Protein AF-A0A7X6IY92-F1 (afdb_monomer)

Nearest PDB structures (foldseek):
  6xrw-assembly2_C  TM=8.535E-01  e=1.418E-06  Pseudomonas aeruginosa
  7ycu-assembly1_C-2  TM=8.722E-01  e=5.818E-06  Pseudoalteromonas rubra
  3kxe-assembly1_B  TM=8.650E-01  e=1.731E-05  Caulobacter vibrioides NA1000
  8c26-assembly1_A  TM=7.831E-01  e=1.438E-04  Mycobacterium tuberculosis H37Rv
  5uhj-assembly2_B-3  TM=3.294E-01  e=2.635E+00  Streptomyces sp. CB03234

Foldseek 3Di:
DDDDPPPPDPDPPPPDDPQDQFAEDEDPQAVVQLVVVLVCCCVPVNNVVSVVSVVQVVVVSSVCRRCVVPFDCPVCVVVVPPQWGWDDGPPAQWIWIWHDDDRHIYTYHIDRNPPCDDPDDDDDPDPD

Radius of gyration: 17.59 Å; Cα contacts (8 Å, |Δi|>4): 164; chains: 1; bounding box: 39×47×49 Å

pLDDT: mean 82.16, std 20.86, range [29.16, 98.12]

Structure (mmCIF, N/CA/C/O backbone):
data_AF-A0A7X6IY92-F1
#
_entry.id   AF-A0A7X6IY92-F1
#
loop_
_atom_site.group_PDB
_atom_site.id
_atom_site.type_symbol
_atom_site.label_atom_id
_atom_site.label_alt_id
_atom_site.label_comp_id
_atom_site.label_asym_id
_atom_site.label_entity_id
_atom_site.label_seq_id
_atom_site.pdbx_PDB_ins_code
_atom_site.Cartn_x
_atom_site.Cartn_y
_atom_site.Cartn_z
_atom_site.occupancy
_atom_site.B_iso_or_equiv
_atom_site.auth_seq_id
_atom_site.auth_comp_id
_atom_site.auth_asym_id
_atom_site.auth_atom_id
_atom_site.pdbx_PDB_model_num
ATOM 1 N N . MET A 1 1 ? -27.955 33.558 29.249 1.00 44.47 1 MET A N 1
AT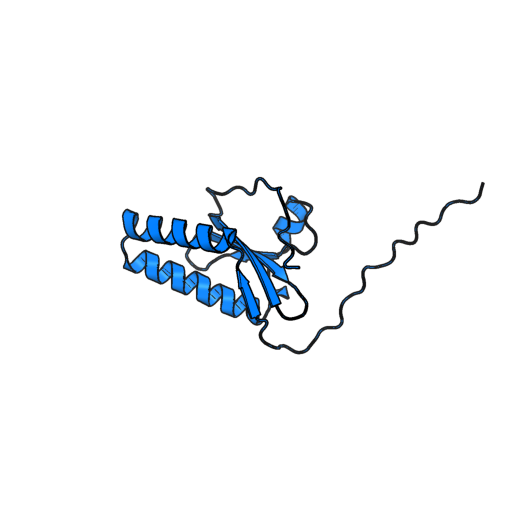OM 2 C CA . MET A 1 1 ? -27.050 32.829 28.336 1.00 44.47 1 MET A CA 1
ATOM 3 C C . MET A 1 1 ? -26.243 31.831 29.157 1.00 44.47 1 MET A C 1
ATOM 5 O O . MET A 1 1 ? -25.403 32.279 29.926 1.00 44.47 1 MET A O 1
ATOM 9 N N . PRO A 1 2 ? -26.525 30.523 29.087 1.00 46.56 2 PRO A N 1
ATOM 10 C CA . PRO A 1 2 ? -25.605 29.496 29.574 1.00 46.56 2 PRO A CA 1
ATOM 11 C C . PRO A 1 2 ? -24.556 29.146 28.494 1.00 46.56 2 PRO A C 1
ATOM 13 O O . PRO A 1 2 ? -24.869 29.258 27.306 1.00 46.56 2 PRO A O 1
ATOM 16 N N . PRO A 1 3 ? -23.331 28.725 28.861 1.00 51.50 3 PRO A N 1
ATOM 17 C CA . PRO A 1 3 ? -22.373 28.191 27.899 1.00 51.50 3 PRO A CA 1
ATOM 18 C C . PRO A 1 3 ? -22.769 26.763 27.495 1.00 51.50 3 PRO A C 1
ATOM 20 O O . PRO A 1 3 ? -23.067 25.924 28.343 1.00 51.50 3 PRO A O 1
ATOM 23 N N . ILE A 1 4 ? -22.771 26.490 26.189 1.00 41.97 4 ILE A N 1
ATOM 24 C CA . ILE A 1 4 ? -22.935 25.144 25.633 1.00 41.97 4 ILE A CA 1
ATOM 25 C C . ILE A 1 4 ? -21.634 24.383 25.904 1.00 41.97 4 ILE A C 1
ATOM 27 O O . ILE A 1 4 ? -20.615 24.617 25.257 1.00 41.97 4 ILE A O 1
ATOM 31 N N . SER A 1 5 ? -21.661 23.491 26.892 1.00 36.12 5 SER A N 1
ATOM 32 C CA . SER A 1 5 ? -20.628 22.477 27.079 1.00 36.12 5 SER A CA 1
ATOM 33 C C . SER A 1 5 ? -20.686 21.497 25.908 1.00 36.12 5 SER A C 1
ATOM 35 O O . SER A 1 5 ? -21.565 20.643 25.849 1.00 36.12 5 SER A O 1
ATOM 37 N N . ILE A 1 6 ? -19.745 21.621 24.972 1.00 42.56 6 ILE A N 1
ATOM 38 C CA . ILE A 1 6 ? -19.440 20.567 24.003 1.00 42.56 6 ILE A CA 1
ATOM 39 C C . ILE A 1 6 ? -18.720 19.468 24.786 1.00 42.56 6 ILE A C 1
ATOM 41 O O . ILE A 1 6 ? -17.515 19.534 25.030 1.00 42.56 6 ILE A O 1
ATOM 45 N N . ALA A 1 7 ? -19.486 18.481 25.245 1.00 35.66 7 ALA A N 1
ATOM 46 C CA . ALA A 1 7 ? -18.925 17.202 25.628 1.00 35.66 7 ALA A CA 1
ATOM 47 C C . ALA A 1 7 ? -18.442 16.536 24.337 1.00 35.66 7 ALA A C 1
ATOM 49 O O . ALA A 1 7 ? -19.235 16.104 23.506 1.00 35.66 7 ALA A O 1
ATOM 50 N N . CYS A 1 8 ? -17.127 16.516 24.143 1.00 29.16 8 CYS A N 1
ATOM 51 C CA . CYS A 1 8 ? -16.499 15.640 23.171 1.00 29.16 8 CYS A CA 1
ATOM 52 C C . CYS A 1 8 ? -16.687 14.214 23.708 1.00 29.16 8 CYS A C 1
ATOM 54 O O . CYS A 1 8 ? -15.946 13.781 24.592 1.00 29.16 8 CYS A O 1
ATOM 56 N N . GLU A 1 9 ? -17.748 13.531 23.277 1.00 32.19 9 GLU A N 1
ATOM 57 C CA . GLU A 1 9 ? -17.920 12.111 23.566 1.00 32.19 9 GLU A CA 1
ATOM 58 C C . GLU A 1 9 ? -16.727 11.362 22.958 1.00 32.19 9 GLU A C 1
ATOM 60 O O . GLU A 1 9 ? -16.478 11.475 21.754 1.00 32.19 9 GLU A O 1
ATOM 65 N N . PRO A 1 10 ? -15.933 10.631 23.759 1.00 40.75 10 PRO A N 1
ATOM 66 C CA . PRO A 1 10 ? -14.875 9.817 23.199 1.00 40.75 10 PRO A CA 1
ATOM 67 C C . PRO A 1 10 ? -15.523 8.721 22.355 1.00 40.75 10 PRO A C 1
ATOM 69 O O . PRO A 1 10 ? -16.348 7.955 22.857 1.00 40.75 10 PRO A O 1
ATOM 72 N N . ALA A 1 11 ? -15.119 8.640 21.084 1.00 46.22 11 ALA A N 1
ATOM 73 C CA . ALA A 1 11 ? -15.459 7.534 20.200 1.00 46.22 11 ALA A CA 1
ATOM 74 C C . ALA A 1 11 ? -15.284 6.199 20.953 1.00 46.22 11 ALA A C 1
ATOM 76 O O . ALA A 1 11 ? -14.290 6.032 21.678 1.00 46.22 11 ALA A O 1
ATOM 77 N N . PRO A 1 12 ? -16.239 5.257 20.842 1.00 40.03 12 PRO A N 1
ATOM 78 C CA . PRO A 1 12 ? -16.165 4.007 21.576 1.00 40.03 12 PRO A CA 1
ATOM 79 C C . PRO A 1 12 ? -14.895 3.265 21.157 1.00 40.03 12 PRO A C 1
ATOM 81 O O . PRO A 1 12 ? -14.781 2.772 20.039 1.00 40.03 12 PRO A O 1
ATOM 84 N N . ARG A 1 13 ? -13.923 3.180 22.074 1.00 53.25 13 ARG A N 1
ATOM 85 C CA . ARG A 1 13 ? -12.771 2.284 21.940 1.00 53.25 13 ARG A CA 1
ATOM 86 C C . ARG A 1 13 ? -13.309 0.858 21.926 1.00 53.25 13 ARG A C 1
ATOM 88 O O . ARG A 1 13 ? -13.622 0.298 22.979 1.00 53.25 13 ARG A O 1
ATOM 95 N N . GLY A 1 14 ? -13.459 0.309 20.721 1.00 42.34 14 GLY A N 1
ATOM 96 C CA . GLY A 1 14 ? -13.789 -1.090 20.494 1.00 42.34 14 GLY A CA 1
ATOM 97 C C . GLY A 1 14 ? -12.858 -1.974 21.320 1.00 42.34 14 GLY A C 1
ATOM 98 O O . GLY A 1 14 ? -11.640 -1.803 21.315 1.00 42.34 14 GLY A O 1
ATOM 99 N N . LYS A 1 15 ? -13.455 -2.870 22.105 1.00 42.78 15 LYS A N 1
ATOM 100 C CA . LYS A 1 15 ? -12.750 -3.848 22.937 1.00 42.78 15 LYS A CA 1
ATOM 101 C C . LYS A 1 15 ? -11.797 -4.655 22.052 1.00 42.78 15 LYS A C 1
ATOM 103 O O . LYS A 1 15 ? -12.227 -5.165 21.025 1.00 42.78 15 LYS A O 1
ATOM 108 N N . ALA A 1 16 ? -10.541 -4.793 22.481 1.00 54.34 16 ALA A N 1
ATOM 109 C CA . ALA A 1 16 ? -9.558 -5.672 21.855 1.00 54.34 16 ALA A CA 1
ATOM 110 C C . ALA A 1 16 ? -10.108 -7.107 21.796 1.00 54.34 16 ALA A C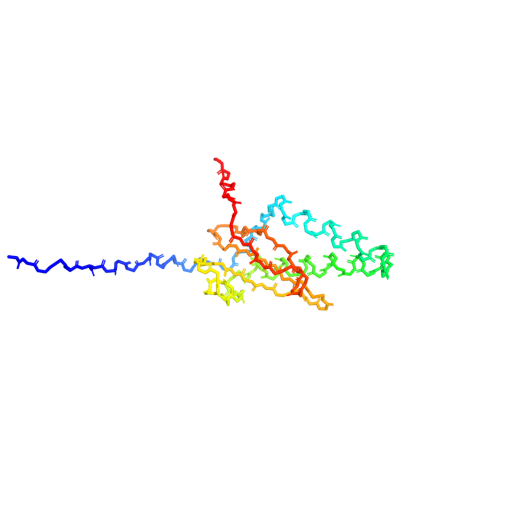 1
ATOM 112 O O . ALA A 1 16 ? -10.202 -7.797 22.814 1.00 54.34 16 ALA A O 1
ATOM 113 N N . THR A 1 17 ? -10.543 -7.529 20.614 1.00 52.09 17 THR A N 1
ATOM 114 C CA . THR A 1 17 ? -10.970 -8.894 20.326 1.00 52.09 17 THR A CA 1
ATOM 115 C C . THR A 1 17 ? -9.742 -9.732 19.966 1.00 52.09 17 THR A C 1
ATOM 117 O O . THR A 1 17 ? -8.819 -9.247 19.321 1.00 52.09 17 THR A O 1
ATOM 120 N N . ARG A 1 18 ? -9.718 -10.975 20.470 1.00 53.12 18 ARG A N 1
ATOM 121 C CA . ARG A 1 18 ? -8.709 -12.032 20.242 1.00 53.12 18 ARG A CA 1
ATOM 122 C C . ARG A 1 18 ? -8.028 -11.931 18.872 1.00 53.12 18 ARG A C 1
ATOM 124 O O . ARG A 1 18 ? -8.761 -11.823 17.894 1.00 53.12 18 ARG A O 1
ATOM 131 N N . ASP A 1 19 ? -6.696 -12.102 18.834 1.00 59.06 19 ASP A N 1
ATOM 132 C CA . ASP A 1 19 ? -5.838 -12.293 17.641 1.00 59.06 19 ASP A CA 1
ATOM 133 C C . ASP A 1 19 ? -6.367 -13.419 16.729 1.00 59.06 19 ASP A C 1
ATOM 135 O O . ASP A 1 19 ? -5.854 -14.536 16.670 1.00 59.06 19 ASP A O 1
ATOM 139 N N . THR A 1 20 ? -7.460 -13.133 16.042 1.00 73.44 20 THR A N 1
ATOM 140 C CA . THR A 1 20 ? -8.085 -13.973 15.036 1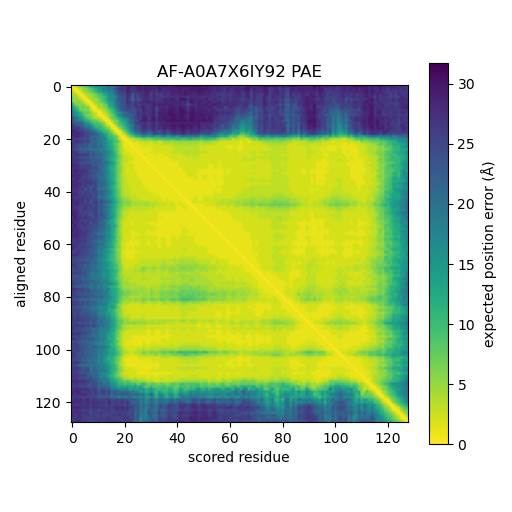.00 73.44 20 THR A CA 1
ATOM 141 C C . THR A 1 20 ? -7.706 -13.333 13.720 1.00 73.44 20 THR A C 1
ATOM 143 O O . THR A 1 20 ? -7.888 -12.129 13.547 1.00 73.44 20 THR A O 1
ATOM 146 N N . VAL A 1 21 ? -7.128 -14.121 12.817 1.00 88.00 21 VAL A N 1
ATOM 147 C CA . VAL A 1 21 ? -6.728 -13.633 11.496 1.00 88.00 21 VAL A CA 1
ATOM 148 C C . VAL A 1 21 ? -7.962 -13.048 10.808 1.00 88.00 21 VAL A C 1
ATOM 150 O O . VAL A 1 21 ? -8.923 -13.775 10.557 1.00 88.00 21 VAL A O 1
ATOM 153 N N . LYS A 1 22 ? -7.943 -11.741 10.538 1.00 93.00 22 LYS A N 1
ATOM 154 C CA . LYS A 1 22 ? -9.031 -11.044 9.849 1.00 93.00 22 LYS A CA 1
ATOM 155 C C . LYS A 1 22 ? -9.001 -11.375 8.363 1.00 93.00 22 LYS A C 1
ATOM 157 O O . LYS A 1 22 ? -7.933 -11.547 7.776 1.00 93.00 22 LYS A O 1
ATOM 162 N N . SER A 1 23 ? -10.173 -11.446 7.743 1.00 95.81 23 SER A N 1
ATOM 163 C CA . SER A 1 23 ? -10.247 -11.592 6.286 1.00 95.81 23 SER A CA 1
ATOM 164 C C . SER A 1 23 ? -9.792 -10.302 5.594 1.00 95.81 23 SER A C 1
ATOM 166 O O . SER A 1 23 ? -9.999 -9.209 6.115 1.00 95.81 23 SER A O 1
ATOM 168 N N . ILE A 1 24 ? -9.145 -10.415 4.434 1.00 96.50 24 ILE A N 1
ATOM 169 C CA . ILE A 1 24 ? -8.784 -9.259 3.605 1.00 96.50 24 ILE A CA 1
ATOM 170 C C . ILE A 1 24 ? -9.833 -9.118 2.506 1.00 96.50 24 ILE A C 1
ATOM 172 O O . ILE A 1 24 ? -10.060 -10.061 1.750 1.00 96.50 24 ILE A O 1
ATOM 176 N N . VAL A 1 25 ? -10.436 -7.937 2.399 1.00 96.62 25 VAL A N 1
ATOM 177 C CA . VAL A 1 25 ? -11.344 -7.570 1.310 1.00 96.62 25 VAL A CA 1
ATOM 178 C C . VAL A 1 25 ? -10.651 -6.509 0.468 1.00 96.62 2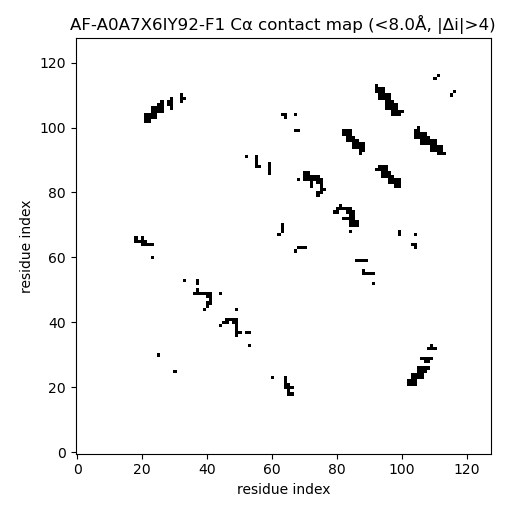5 VAL A C 1
ATOM 180 O O . VAL A 1 25 ? -10.365 -5.417 0.948 1.00 96.62 25 VAL A O 1
ATOM 183 N N . THR A 1 26 ? -10.338 -6.833 -0.783 1.00 95.56 26 THR A N 1
ATOM 184 C CA . THR A 1 26 ? -9.727 -5.885 -1.721 1.00 95.56 26 THR A CA 1
ATOM 185 C C . THR A 1 26 ? -10.794 -5.186 -2.539 1.00 95.56 26 THR A C 1
ATOM 187 O O . THR A 1 26 ? -11.600 -5.852 -3.192 1.00 95.56 26 THR A O 1
ATOM 190 N N . ARG A 1 27 ? -10.751 -3.855 -2.579 1.00 94.81 27 ARG A N 1
ATOM 191 C CA . ARG A 1 27 ? -11.570 -3.094 -3.522 1.00 94.81 27 ARG A CA 1
ATOM 192 C C . ARG A 1 27 ? -11.093 -3.309 -4.950 1.00 94.81 27 ARG A C 1
ATOM 194 O O . ARG A 1 27 ? -9.918 -3.579 -5.207 1.00 94.81 27 ARG A O 1
ATOM 201 N N . GLU A 1 28 ? -12.002 -3.091 -5.889 1.00 94.00 28 GLU A N 1
ATOM 202 C CA . GLU A 1 28 ? -11.713 -3.143 -7.320 1.00 94.00 28 GLU A CA 1
ATOM 203 C C . GLU A 1 28 ? -10.563 -2.196 -7.715 1.00 94.00 28 GLU A C 1
ATOM 205 O O . GLU A 1 28 ? -9.727 -2.540 -8.548 1.00 94.00 28 GLU A O 1
ATOM 210 N N . SER A 1 29 ? -10.450 -1.034 -7.062 1.00 93.12 29 SER A N 1
ATOM 211 C CA . SER A 1 29 ? -9.318 -0.118 -7.240 1.00 93.12 29 SER A CA 1
ATOM 212 C C . SER A 1 29 ? -7.980 -0.729 -6.817 1.00 93.12 29 SER A C 1
ATOM 214 O O . SER A 1 29 ? -7.014 -0.629 -7.566 1.00 93.12 29 SER A O 1
ATOM 216 N N . ALA A 1 30 ? -7.922 -1.412 -5.669 1.00 94.56 30 ALA A N 1
ATOM 217 C CA . ALA A 1 30 ? -6.709 -2.090 -5.213 1.00 94.56 30 ALA A CA 1
ATOM 218 C C . ALA A 1 30 ? -6.315 -3.242 -6.148 1.00 94.56 30 ALA A C 1
ATOM 220 O O . ALA A 1 30 ? -5.132 -3.435 -6.419 1.00 94.56 30 ALA A O 1
ATOM 221 N N . ARG A 1 31 ? -7.302 -3.985 -6.671 1.00 95.50 31 ARG A N 1
ATOM 222 C CA . ARG A 1 31 ? -7.065 -5.044 -7.663 1.00 95.50 31 ARG A CA 1
ATOM 223 C C . ARG A 1 31 ? -6.416 -4.476 -8.928 1.00 95.50 31 ARG A C 1
ATOM 225 O O . ARG A 1 31 ? -5.388 -4.985 -9.362 1.00 95.50 31 ARG A O 1
ATOM 232 N N . ARG A 1 32 ? -6.965 -3.380 -9.463 1.00 95.69 32 ARG A N 1
ATOM 233 C CA . ARG A 1 32 ? -6.403 -2.684 -10.633 1.00 95.69 32 ARG A CA 1
ATOM 234 C C . ARG A 1 32 ? -5.000 -2.147 -10.374 1.00 95.69 32 ARG A C 1
ATOM 236 O O . ARG A 1 32 ? -4.151 -2.248 -11.250 1.00 95.69 32 ARG A O 1
ATOM 243 N N . ASP A 1 33 ? -4.742 -1.600 -9.186 1.00 95.62 33 ASP A N 1
ATOM 244 C CA . ASP A 1 33 ? -3.405 -1.119 -8.829 1.00 95.62 33 ASP A CA 1
ATOM 245 C C . ASP A 1 33 ? -2.362 -2.262 -8.894 1.00 95.62 33 ASP A C 1
ATOM 247 O O . ASP A 1 33 ? -1.276 -2.083 -9.449 1.00 95.62 33 ASP A O 1
ATOM 251 N N . VAL A 1 34 ? -2.704 -3.457 -8.387 1.00 96.06 34 VAL A N 1
ATOM 252 C CA . VAL A 1 34 ? -1.837 -4.652 -8.458 1.00 96.06 34 VAL A CA 1
ATOM 253 C C . VAL A 1 34 ? -1.642 -5.118 -9.895 1.00 96.06 34 VAL A C 1
ATOM 255 O O . VAL A 1 34 ? -0.513 -5.401 -10.282 1.00 96.06 34 VAL A O 1
ATOM 258 N N . GLU A 1 35 ? -2.710 -5.181 -10.688 1.00 97.12 35 GLU A N 1
ATOM 259 C CA . GLU A 1 35 ? -2.643 -5.601 -12.095 1.00 97.12 35 GLU A CA 1
ATOM 260 C C . GLU A 1 35 ? -1.735 -4.687 -12.912 1.00 97.12 35 GLU A C 1
ATOM 262 O O . GLU A 1 35 ? -0.816 -5.166 -13.574 1.00 97.12 35 GLU A O 1
ATOM 267 N N . ASN A 1 36 ? -1.893 -3.372 -12.760 1.00 96.19 36 ASN A N 1
ATOM 268 C CA . ASN A 1 36 ? -1.038 -2.390 -13.420 1.00 96.19 36 ASN A CA 1
ATOM 269 C C . ASN A 1 36 ? 0.441 -2.558 -13.030 1.00 96.19 36 ASN A C 1
ATOM 271 O O . ASN A 1 36 ? 1.329 -2.456 -13.879 1.00 96.19 36 ASN A O 1
ATOM 275 N N . ALA A 1 37 ? 0.722 -2.817 -11.749 1.00 95.75 37 ALA A N 1
ATOM 276 C CA . ALA A 1 37 ? 2.083 -3.030 -11.265 1.00 95.75 37 ALA A CA 1
ATOM 277 C C . ALA A 1 37 ? 2.691 -4.342 -11.790 1.00 95.75 37 ALA A C 1
ATOM 279 O O . ALA A 1 37 ? 3.858 -4.367 -12.185 1.00 95.75 37 ALA A O 1
ATOM 280 N N . VAL A 1 38 ? 1.906 -5.422 -11.832 1.00 97.56 38 VAL A N 1
ATOM 281 C CA . VAL A 1 38 ? 2.321 -6.714 -12.396 1.00 97.56 38 VAL A CA 1
ATOM 282 C C . VAL A 1 38 ? 2.647 -6.570 -13.879 1.00 97.56 38 VAL A C 1
ATOM 284 O O . VAL A 1 38 ? 3.730 -6.985 -14.292 1.00 97.56 38 VAL A O 1
ATOM 287 N N . ASP A 1 39 ? 1.773 -5.931 -14.657 1.00 97.25 39 ASP A N 1
ATOM 288 C CA . ASP A 1 39 ? 1.988 -5.693 -16.087 1.00 97.25 39 ASP A CA 1
ATOM 289 C C . ASP A 1 39 ? 3.242 -4.847 -16.336 1.00 97.25 39 ASP A C 1
ATOM 291 O O . ASP A 1 39 ? 4.049 -5.152 -17.221 1.00 97.25 39 ASP A O 1
ATOM 295 N N . TYR A 1 40 ? 3.450 -3.809 -15.520 1.00 95.94 40 TYR 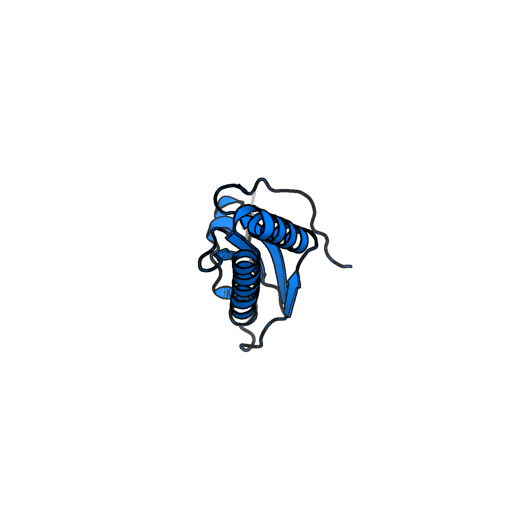A N 1
ATOM 296 C CA . TYR A 1 40 ? 4.655 -2.986 -15.571 1.00 95.94 40 TYR A CA 1
ATOM 297 C C . TYR A 1 40 ? 5.918 -3.811 -15.300 1.00 95.94 40 TYR A C 1
ATOM 299 O O . TYR A 1 40 ? 6.828 -3.826 -16.130 1.00 95.94 40 TYR A O 1
ATOM 307 N N . TYR A 1 41 ? 5.983 -4.534 -14.178 1.00 96.19 41 TYR A N 1
ATOM 308 C CA . TYR A 1 41 ? 7.173 -5.313 -13.832 1.00 96.19 41 TYR A CA 1
ATOM 309 C C . TYR A 1 41 ? 7.427 -6.455 -14.816 1.00 96.19 41 TYR A C 1
ATOM 311 O O . TYR A 1 41 ? 8.582 -6.719 -15.145 1.00 96.19 41 TYR A O 1
ATOM 319 N N . ALA A 1 42 ? 6.379 -7.100 -15.331 1.00 96.81 42 ALA A N 1
ATOM 320 C CA . ALA A 1 42 ? 6.519 -8.159 -16.323 1.00 96.81 42 ALA A CA 1
ATOM 321 C C . ALA A 1 42 ? 7.142 -7.627 -17.621 1.00 96.81 42 ALA A C 1
ATOM 323 O O . ALA A 1 42 ? 8.023 -8.279 -18.186 1.00 96.81 42 ALA A O 1
ATOM 324 N N . ARG A 1 43 ? 6.718 -6.434 -18.060 1.00 97.25 43 ARG A N 1
ATOM 325 C CA . ARG A 1 43 ? 7.191 -5.786 -19.287 1.00 97.25 43 ARG A CA 1
ATOM 326 C C . ARG A 1 43 ? 8.585 -5.175 -19.150 1.00 97.25 43 ARG A C 1
ATOM 328 O O . ARG A 1 43 ? 9.397 -5.341 -20.052 1.00 97.25 43 ARG A O 1
ATOM 335 N N . GLU A 1 44 ? 8.859 -4.484 -18.047 1.00 96.56 44 GLU A N 1
ATOM 336 C CA . GLU A 1 44 ? 10.071 -3.665 -17.886 1.00 96.56 44 GLU A CA 1
ATOM 337 C C . GLU A 1 44 ? 11.199 -4.378 -17.125 1.00 96.56 44 GLU A C 1
ATOM 339 O O . GLU A 1 44 ? 12.373 -4.068 -17.311 1.00 96.56 44 GLU A O 1
ATOM 344 N N . CYS A 1 45 ? 10.872 -5.326 -16.242 1.00 95.00 45 CYS A N 1
ATOM 345 C CA . CYS A 1 45 ? 11.844 -5.981 -15.352 1.00 95.00 45 CYS A CA 1
ATOM 346 C C . CYS A 1 45 ? 11.884 -7.510 -15.506 1.00 95.00 45 CYS A C 1
ATOM 348 O O . CYS A 1 45 ? 12.773 -8.165 -14.960 1.00 95.00 45 CYS A O 1
ATOM 350 N N . GLY A 1 46 ? 10.942 -8.077 -16.262 1.00 95.62 46 GLY A N 1
ATOM 351 C CA . GLY A 1 46 ? 10.809 -9.505 -16.508 1.00 95.62 46 GLY A CA 1
ATOM 352 C C . GLY A 1 46 ? 9.857 -10.209 -15.539 1.00 95.62 46 GLY A C 1
ATOM 353 O O . GLY A 1 46 ? 9.630 -9.792 -14.401 1.00 95.62 46 GLY A O 1
ATOM 354 N N . ALA A 1 47 ? 9.320 -11.341 -15.998 1.00 95.44 47 ALA A N 1
ATOM 355 C CA . ALA A 1 47 ? 8.269 -12.089 -15.305 1.00 95.44 47 ALA A CA 1
ATOM 356 C C . ALA A 1 47 ? 8.630 -12.485 -13.862 1.00 95.44 47 ALA A C 1
ATOM 358 O O . ALA A 1 47 ? 7.772 -12.450 -12.986 1.00 95.44 47 ALA A O 1
ATOM 359 N N . GLN A 1 48 ? 9.897 -12.811 -13.586 1.00 97.19 48 GLN A N 1
ATOM 360 C CA . GLN A 1 48 ? 10.319 -13.206 -12.239 1.00 97.19 48 GLN A CA 1
ATOM 361 C C . GLN A 1 48 ? 10.148 -12.073 -11.216 1.00 97.19 48 GLN A C 1
ATOM 363 O O . GLN A 1 48 ? 9.766 -12.332 -10.077 1.00 97.19 48 GLN A O 1
ATOM 368 N N . VAL A 1 49 ? 10.390 -10.821 -11.619 1.00 97.50 49 VAL A N 1
ATOM 369 C CA . VAL A 1 49 ? 10.210 -9.655 -10.741 1.00 97.50 49 VAL A CA 1
ATOM 370 C C . VAL A 1 49 ? 8.726 -9.413 -10.475 1.00 97.50 49 VAL A C 1
ATOM 372 O O . VAL A 1 49 ? 8.353 -9.136 -9.338 1.00 97.50 49 VAL A O 1
ATOM 375 N N . ALA A 1 50 ? 7.873 -9.591 -11.488 1.00 96.94 50 ALA A N 1
ATOM 376 C CA . ALA A 1 50 ? 6.423 -9.500 -11.329 1.00 96.94 50 ALA A CA 1
ATOM 377 C C . ALA A 1 50 ? 5.878 -10.560 -10.354 1.00 96.94 50 ALA A C 1
ATOM 379 O O . ALA A 1 50 ? 5.059 -10.240 -9.495 1.00 96.94 50 ALA A O 1
ATOM 380 N N . VAL A 1 51 ? 6.383 -11.797 -10.418 1.00 97.81 51 VAL A N 1
ATOM 381 C CA . VAL A 1 51 ? 6.042 -12.848 -9.441 1.00 97.81 51 VAL A CA 1
ATOM 382 C C . VAL A 1 51 ? 6.478 -12.440 -8.032 1.00 97.81 51 VAL A C 1
ATOM 384 O O . VAL A 1 51 ? 5.671 -12.477 -7.108 1.00 97.81 51 VAL A O 1
ATOM 387 N N . SER A 1 52 ? 7.716 -11.960 -7.866 1.00 97.81 52 SER A N 1
ATOM 388 C CA . SER A 1 52 ? 8.200 -11.494 -6.559 1.00 97.81 52 SER A CA 1
ATOM 389 C C . SER A 1 52 ? 7.407 -10.304 -6.006 1.00 97.81 52 SER A C 1
ATOM 391 O O . SER A 1 52 ? 7.278 -10.173 -4.789 1.00 97.81 52 SER A O 1
ATOM 393 N N . PHE A 1 53 ? 6.851 -9.450 -6.870 1.00 97.69 53 PHE A N 1
ATOM 394 C CA . PHE A 1 53 ? 5.940 -8.384 -6.456 1.00 97.69 53 PHE A CA 1
ATOM 395 C C . PHE A 1 53 ? 4.641 -8.951 -5.872 1.00 97.69 53 PHE A C 1
ATOM 397 O O . PHE A 1 53 ? 4.231 -8.542 -4.785 1.00 97.69 53 PHE A O 1
ATOM 404 N N . VAL A 1 54 ? 4.028 -9.933 -6.539 1.00 97.62 54 VAL A N 1
ATOM 405 C CA . VAL A 1 54 ? 2.822 -10.607 -6.033 1.00 97.62 54 VAL A CA 1
ATOM 406 C C . VAL A 1 54 ? 3.098 -11.297 -4.694 1.00 97.62 54 VAL A C 1
ATOM 408 O O . VAL A 1 54 ? 2.309 -11.141 -3.760 1.00 97.62 54 VAL A O 1
ATOM 411 N N . ASP A 1 55 ? 4.239 -11.976 -4.552 1.00 98.12 55 ASP A N 1
ATOM 412 C CA . ASP A 1 55 ? 4.647 -12.595 -3.284 1.00 98.12 55 ASP A CA 1
ATOM 413 C C . ASP A 1 55 ? 4.768 -11.555 -2.157 1.00 98.12 55 ASP A C 1
ATOM 415 O O . ASP A 1 55 ? 4.346 -11.792 -1.020 1.00 98.12 55 ASP A O 1
ATOM 419 N N . ALA A 1 56 ? 5.313 -10.371 -2.461 1.00 97.94 56 ALA A N 1
ATOM 420 C CA . ALA A 1 56 ? 5.414 -9.276 -1.503 1.00 97.94 56 ALA A CA 1
ATOM 421 C C . ALA A 1 56 ? 4.033 -8.739 -1.092 1.00 97.94 56 ALA A C 1
ATOM 423 O O . ALA A 1 56 ? 3.801 -8.541 0.103 1.00 97.94 56 ALA A O 1
ATOM 424 N N . VAL A 1 57 ? 3.102 -8.564 -2.041 1.00 97.69 57 VAL A N 1
ATOM 425 C CA . VAL A 1 57 ? 1.706 -8.174 -1.756 1.00 97.69 57 VAL A CA 1
ATOM 426 C C . VAL A 1 57 ? 1.052 -9.194 -0.820 1.00 97.69 57 VAL A C 1
ATOM 428 O O . VAL A 1 57 ? 0.511 -8.821 0.222 1.00 97.69 57 VAL A O 1
ATOM 431 N N . GLN A 1 58 ? 1.138 -10.485 -1.150 1.00 97.06 58 GLN A N 1
ATOM 432 C CA . GLN A 1 58 ? 0.522 -11.563 -0.370 1.00 97.06 58 GLN A CA 1
ATOM 433 C C . GLN A 1 58 ? 1.111 -11.671 1.041 1.00 97.06 58 GLN A C 1
ATOM 435 O O . GLN A 1 58 ? 0.375 -11.826 2.017 1.00 97.06 58 GLN A O 1
ATOM 440 N N . SER A 1 59 ? 2.433 -11.542 1.169 1.00 97.19 59 SER A N 1
ATOM 441 C CA . SER A 1 59 ? 3.118 -11.539 2.465 1.00 97.19 59 SER A CA 1
ATOM 442 C C . SER A 1 59 ? 2.666 -10.365 3.337 1.00 97.19 59 SER A C 1
ATOM 444 O O . SER A 1 59 ? 2.304 -10.553 4.503 1.00 97.19 59 SER A O 1
ATOM 446 N N . THR A 1 60 ? 2.587 -9.162 2.758 1.00 97.56 60 THR A N 1
ATOM 447 C CA . THR A 1 60 ? 2.074 -7.972 3.445 1.00 97.56 60 THR A CA 1
ATOM 448 C C . THR A 1 60 ? 0.609 -8.144 3.854 1.00 97.56 60 THR A C 1
ATOM 450 O O . THR A 1 60 ? 0.262 -7.834 4.992 1.00 97.56 60 THR A O 1
ATOM 453 N N . PHE A 1 61 ? -0.249 -8.714 3.004 1.00 97.06 61 PHE A N 1
ATOM 454 C CA . PHE A 1 61 ? -1.634 -9.035 3.371 1.00 97.06 61 PHE A CA 1
ATOM 455 C C . PHE A 1 61 ? -1.717 -10.019 4.538 1.00 97.06 61 PHE A C 1
ATOM 457 O O . PHE A 1 61 ? -2.521 -9.820 5.445 1.00 97.06 61 PHE A O 1
ATOM 464 N N . GLY A 1 62 ? -0.853 -11.036 4.574 1.00 96.44 62 GLY A N 1
ATOM 465 C CA . GLY A 1 62 ? -0.772 -11.963 5.702 1.00 96.44 62 GLY A CA 1
ATOM 466 C C . GLY A 1 62 ? -0.393 -11.281 7.021 1.00 96.44 62 GLY A C 1
ATOM 467 O O . GLY A 1 62 ? -0.900 -11.665 8.077 1.00 96.44 62 GLY A O 1
ATOM 468 N N . LEU A 1 63 ? 0.467 -10.258 6.978 1.00 95.81 63 LEU A N 1
ATOM 469 C CA . LEU A 1 63 ? 0.809 -9.445 8.149 1.00 95.81 63 LEU A CA 1
ATOM 470 C C . LEU A 1 63 ? -0.355 -8.550 8.576 1.00 95.81 63 LEU A C 1
ATOM 472 O O . LEU A 1 63 ? -0.689 -8.520 9.758 1.00 95.81 63 LEU A O 1
ATOM 476 N N . ILE A 1 64 ? -1.001 -7.874 7.625 1.00 96.56 64 ILE A N 1
ATOM 477 C CA . ILE A 1 64 ? -2.153 -7.000 7.879 1.00 96.56 64 ILE A CA 1
ATOM 478 C C . ILE A 1 64 ? -3.326 -7.795 8.464 1.00 96.56 64 ILE A C 1
ATOM 480 O O . ILE A 1 64 ? -3.939 -7.357 9.429 1.00 96.56 64 ILE A O 1
ATOM 484 N N . ALA A 1 65 ? -3.606 -8.985 7.934 1.00 95.38 65 ALA A N 1
ATOM 485 C CA . ALA A 1 65 ? -4.669 -9.859 8.421 1.00 95.38 65 ALA A CA 1
ATOM 486 C C . ALA A 1 65 ? -4.459 -10.284 9.884 1.00 95.38 65 ALA A C 1
ATOM 488 O O . ALA A 1 65 ? -5.414 -10.390 10.651 1.00 95.38 65 ALA A O 1
ATOM 489 N N . LYS A 1 66 ? -3.204 -10.539 10.276 1.00 95.38 66 LYS A N 1
ATOM 490 C CA . LYS A 1 66 ? -2.840 -10.950 11.642 1.00 95.38 66 LYS A CA 1
ATOM 491 C C . LYS A 1 66 ? -2.758 -9.771 12.604 1.00 95.38 66 LYS A C 1
ATOM 493 O O . LYS A 1 66 ? -3.167 -9.892 13.751 1.00 95.38 66 LYS A O 1
ATOM 498 N N . HIS A 1 67 ? -2.208 -8.651 12.146 1.00 95.38 67 HIS A N 1
ATOM 499 C CA . HIS A 1 67 ? -1.895 -7.492 12.976 1.00 95.38 67 HIS A CA 1
ATOM 500 C C . HIS A 1 67 ? -2.305 -6.189 12.273 1.00 95.38 67 HIS A C 1
ATOM 502 O O . HIS A 1 67 ? -1.442 -5.366 11.951 1.00 95.38 67 HIS A O 1
ATOM 508 N N . PRO A 1 68 ? -3.609 -5.954 12.052 1.00 93.31 68 PRO A N 1
ATOM 509 C CA . PRO A 1 68 ? -4.094 -4.774 11.328 1.00 93.31 68 PRO A CA 1
ATOM 510 C C . PRO A 1 68 ? -3.697 -3.463 12.020 1.00 93.31 68 PRO A C 1
ATOM 512 O O . PRO A 1 68 ? -3.370 -2.479 11.363 1.00 93.31 68 PRO A O 1
ATOM 515 N N . ALA A 1 69 ? -3.595 -3.460 13.352 1.00 93.06 69 ALA A N 1
ATOM 516 C CA . ALA A 1 69 ? -3.172 -2.289 14.114 1.00 93.06 69 ALA A CA 1
ATOM 517 C C . ALA A 1 69 ? -1.693 -1.887 13.911 1.00 93.06 69 ALA A C 1
ATOM 519 O O . ALA A 1 69 ? -1.298 -0.804 14.348 1.00 93.06 69 ALA A O 1
ATOM 520 N N . SER A 1 70 ? -0.874 -2.725 13.257 1.00 91.38 70 SER A N 1
ATOM 521 C CA . SER A 1 70 ? 0.553 -2.453 13.006 1.00 91.38 70 SER A CA 1
ATOM 522 C C . SER A 1 70 ? 0.808 -1.454 11.869 1.00 91.38 70 SER A C 1
ATOM 524 O O . SER A 1 70 ? 1.921 -0.943 11.743 1.00 91.38 70 SER A O 1
ATOM 526 N N . GLY A 1 71 ? -0.205 -1.145 11.052 1.00 93.19 71 GLY A N 1
ATOM 527 C CA . GLY A 1 71 ? -0.095 -0.133 10.003 1.00 93.19 71 GLY A CA 1
ATOM 528 C C . GLY A 1 71 ? 0.071 1.286 10.550 1.00 93.19 71 GLY A C 1
ATOM 529 O O . GLY A 1 71 ? -0.523 1.658 11.564 1.00 93.19 71 GLY A O 1
ATOM 530 N N . SER A 1 72 ? 0.841 2.098 9.828 1.00 93.56 72 SER A N 1
ATOM 531 C CA . SER A 1 72 ? 1.089 3.505 10.136 1.00 93.56 72 SER A CA 1
ATOM 532 C C . SER A 1 72 ? -0.137 4.374 9.852 1.00 93.56 72 SER A C 1
ATOM 534 O O . SER A 1 72 ? -0.706 4.312 8.761 1.00 93.56 72 SER A O 1
ATOM 536 N N . LEU A 1 73 ? -0.479 5.246 10.803 1.00 93.56 73 LEU A N 1
ATOM 537 C CA . LEU A 1 73 ? -1.514 6.281 10.673 1.00 93.56 73 LEU A CA 1
ATOM 538 C C . LEU A 1 73 ? -0.993 7.577 10.027 1.00 93.56 73 LEU A C 1
ATOM 540 O O . LEU A 1 73 ? -1.708 8.571 9.977 1.00 93.56 73 LEU A O 1
ATOM 544 N N . ARG A 1 74 ? 0.254 7.609 9.540 1.00 91.06 74 ARG A N 1
ATOM 545 C CA . ARG A 1 74 ? 0.859 8.819 8.957 1.00 91.06 74 ARG A CA 1
ATOM 546 C C . ARG A 1 74 ? -0.061 9.4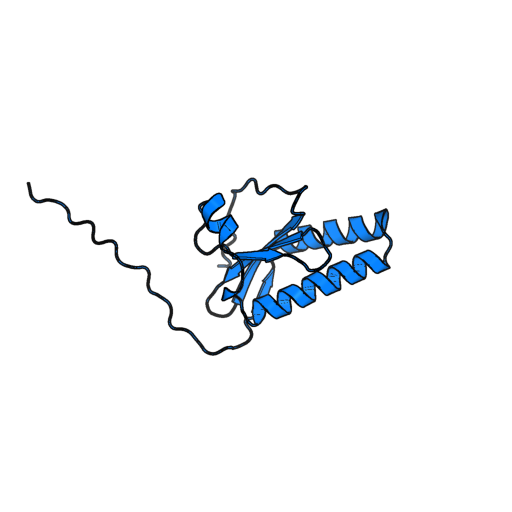93 7.931 1.00 91.06 74 ARG A C 1
ATOM 548 O O . ARG A 1 74 ? -0.349 10.679 8.054 1.00 91.06 74 ARG A O 1
ATOM 555 N N . TYR A 1 75 ? -0.554 8.719 6.966 1.00 88.81 75 TYR A N 1
ATOM 556 C CA . TYR A 1 75 ? -1.423 9.233 5.909 1.00 88.81 75 TYR A CA 1
ATOM 557 C C . TYR A 1 75 ? -2.848 9.540 6.379 1.00 88.81 75 TYR A C 1
ATOM 559 O O . TYR A 1 75 ? -3.498 10.377 5.761 1.00 88.81 75 TYR A O 1
ATOM 567 N N . ALA A 1 76 ? -3.323 8.948 7.483 1.00 88.38 76 ALA A N 1
ATOM 568 C CA . ALA A 1 76 ? -4.574 9.385 8.108 1.00 88.38 76 ALA A CA 1
ATOM 569 C C . ALA A 1 76 ? -4.493 10.859 8.514 1.00 88.38 76 ALA A C 1
ATOM 571 O O . ALA A 1 76 ? -5.402 11.635 8.227 1.00 88.38 76 ALA A O 1
ATOM 572 N N . TYR A 1 77 ? -3.380 11.260 9.136 1.00 88.06 77 TYR A N 1
ATOM 573 C CA . TYR A 1 77 ? -3.173 12.644 9.558 1.00 88.06 77 TYR A CA 1
ATOM 574 C C . TYR A 1 77 ? -2.928 13.588 8.381 1.00 88.06 77 TYR A C 1
ATOM 576 O O . TYR A 1 77 ? -3.487 14.680 8.362 1.00 88.06 77 TYR A O 1
ATOM 584 N N . GLU A 1 78 ? -2.118 13.176 7.402 1.00 86.81 78 GLU A N 1
ATOM 585 C CA . GLU A 1 78 ? -1.808 14.008 6.231 1.00 86.81 78 GLU A CA 1
ATOM 586 C C . GLU A 1 78 ? -3.042 14.253 5.342 1.00 86.81 78 GLU A C 1
ATOM 588 O O . GLU A 1 78 ? -3.177 15.336 4.779 1.00 86.81 78 GLU A O 1
ATOM 593 N N . LEU A 1 79 ? -3.955 13.277 5.239 1.00 83.81 79 LEU A N 1
ATOM 594 C CA . LEU A 1 79 ? -5.135 13.342 4.364 1.00 83.81 79 LEU A CA 1
ATOM 595 C C . LEU A 1 79 ? -6.443 13.672 5.099 1.00 83.81 79 LEU A C 1
ATOM 597 O O . LEU A 1 79 ? -7.481 13.817 4.457 1.00 83.81 79 LEU A O 1
ATOM 601 N N . GLY A 1 80 ? -6.426 13.769 6.432 1.00 84.25 80 GLY A N 1
ATOM 602 C CA . GLY A 1 80 ? -7.636 13.987 7.231 1.00 84.25 80 GLY A CA 1
ATOM 603 C C . GLY A 1 80 ? -8.621 12.811 7.198 1.00 84.25 80 GLY A C 1
ATOM 604 O O . GLY A 1 80 ? -9.823 13.018 7.349 1.00 84.25 80 GLY A O 1
ATOM 605 N N . LEU A 1 81 ? -8.126 11.587 6.992 1.00 85.38 81 LEU A N 1
ATOM 606 C CA . LEU A 1 81 ? -8.930 10.366 6.913 1.00 85.38 81 LEU A CA 1
ATOM 607 C C . LEU A 1 81 ? -8.739 9.532 8.181 1.00 85.38 81 LEU A C 1
ATOM 609 O O . LEU A 1 81 ? -7.728 8.835 8.289 1.00 85.38 81 LEU A O 1
ATOM 613 N N . PRO A 1 82 ? -9.666 9.604 9.153 1.00 86.62 82 PRO A N 1
ATOM 614 C CA . PRO A 1 82 ? -9.526 8.864 10.399 1.00 86.62 82 PRO A CA 1
ATOM 615 C C . PRO A 1 82 ? -9.414 7.362 10.128 1.00 86.62 82 PRO A C 1
ATOM 617 O O . PRO A 1 82 ? -10.003 6.836 9.186 1.00 86.62 82 PRO A O 1
ATOM 620 N N . ASP A 1 83 ? -8.612 6.692 10.952 1.00 89.06 83 ASP A N 1
ATOM 621 C CA . ASP A 1 83 ? -8.381 5.242 10.933 1.00 89.06 83 ASP A CA 1
ATOM 622 C C . ASP A 1 83 ? -7.709 4.668 9.673 1.00 89.06 83 ASP A C 1
ATOM 624 O O . ASP A 1 83 ? -7.440 3.465 9.622 1.00 89.06 83 ASP A O 1
ATOM 628 N N . LEU A 1 84 ? -7.344 5.508 8.694 1.00 93.81 84 LEU A N 1
ATOM 629 C CA . LEU A 1 84 ? -6.578 5.081 7.525 1.00 93.81 84 LEU A CA 1
ATOM 630 C C . LEU A 1 84 ? -5.193 4.581 7.932 1.00 93.81 84 LEU A C 1
ATOM 632 O O . LEU A 1 84 ? -4.338 5.325 8.421 1.00 93.81 84 LEU A O 1
ATOM 636 N N . ARG A 1 85 ? -4.938 3.309 7.651 1.00 95.75 85 ARG A N 1
ATOM 637 C CA . ARG A 1 85 ? -3.649 2.677 7.894 1.00 95.75 85 ARG A CA 1
ATOM 638 C C . ARG A 1 85 ? -2.906 2.459 6.596 1.00 95.75 85 ARG A C 1
ATOM 640 O O . ARG A 1 85 ? -3.481 2.250 5.531 1.00 95.75 85 ARG A O 1
ATOM 647 N N . SER A 1 86 ? -1.589 2.509 6.717 1.00 95.56 86 SER A N 1
ATOM 648 C CA . SER A 1 86 ? -0.663 2.312 5.616 1.00 95.56 86 SER A CA 1
ATOM 649 C C . SER A 1 86 ? 0.430 1.323 6.000 1.00 95.56 86 SER A C 1
ATOM 651 O O . SER A 1 86 ? 0.930 1.335 7.128 1.00 95.56 86 SER A O 1
ATOM 653 N N . MET A 1 87 ? 0.808 0.448 5.073 1.00 96.50 87 MET A N 1
ATOM 654 C CA . MET A 1 87 ? 1.937 -0.465 5.249 1.00 96.50 87 MET A CA 1
ATOM 655 C C . MET A 1 87 ? 2.720 -0.582 3.948 1.00 96.50 87 MET A C 1
ATOM 657 O O . MET A 1 87 ? 2.139 -0.782 2.884 1.00 96.50 87 MET A O 1
ATOM 661 N N . THR A 1 88 ? 4.041 -0.446 4.023 1.00 95.81 88 THR A N 1
ATOM 662 C CA . THR A 1 88 ? 4.906 -0.563 2.849 1.00 95.81 88 THR A CA 1
ATOM 663 C C . THR A 1 88 ? 5.102 -2.021 2.446 1.00 95.81 88 THR A C 1
ATOM 665 O O . THR A 1 88 ? 5.141 -2.923 3.288 1.00 95.81 88 THR A O 1
ATOM 668 N N . LEU A 1 89 ? 5.244 -2.263 1.145 1.00 96.00 89 LEU A N 1
ATOM 669 C CA . LEU A 1 89 ? 5.668 -3.559 0.634 1.00 96.00 89 LEU A CA 1
ATOM 670 C C . LEU A 1 89 ? 7.178 -3.700 0.812 1.00 96.00 89 LEU A C 1
ATOM 672 O O . LEU A 1 89 ? 7.955 -2.775 0.572 1.00 96.00 89 LEU A O 1
ATOM 676 N N . LYS A 1 90 ? 7.624 -4.885 1.225 1.00 92.00 90 LYS A N 1
ATOM 677 C CA . LYS A 1 90 ? 9.056 -5.163 1.337 1.00 92.00 90 LYS A CA 1
ATOM 678 C C . LYS A 1 90 ? 9.667 -5.269 -0.062 1.00 92.00 90 LYS A C 1
ATOM 680 O O . LYS A 1 90 ? 9.134 -5.984 -0.897 1.00 92.00 90 LYS A O 1
ATOM 685 N N . ALA A 1 91 ? 10.808 -4.609 -0.277 1.00 91.31 91 ALA A N 1
ATOM 686 C CA . ALA A 1 91 ? 11.577 -4.612 -1.531 1.00 91.31 91 ALA A CA 1
ATOM 687 C C . ALA A 1 91 ? 10.892 -3.970 -2.755 1.00 91.31 91 ALA A C 1
ATOM 689 O O . ALA A 1 91 ? 11.508 -3.905 -3.815 1.00 91.31 91 ALA A O 1
ATOM 690 N N . PHE A 1 92 ? 9.682 -3.429 -2.599 1.00 94.81 92 PHE A N 1
ATOM 691 C CA . PHE A 1 92 ? 8.965 -2.725 -3.657 1.00 94.81 92 PHE A CA 1
ATOM 692 C C . PHE A 1 92 ? 8.521 -1.347 -3.164 1.00 94.81 92 PHE A C 1
ATOM 694 O O . PHE A 1 92 ? 8.080 -1.222 -2.021 1.00 94.81 92 PHE A O 1
ATOM 701 N N . PRO A 1 93 ? 8.605 -0.302 -4.000 1.00 94.00 93 PRO A N 1
ATOM 702 C CA . PRO A 1 93 ? 8.250 1.067 -3.630 1.00 94.00 93 PRO A CA 1
ATOM 703 C C . PRO A 1 93 ? 6.726 1.284 -3.614 1.00 94.00 93 PRO A C 1
ATOM 705 O O . PRO A 1 93 ? 6.241 2.269 -4.156 1.00 94.00 93 PRO A O 1
ATOM 708 N N . TYR A 1 94 ? 5.964 0.374 -3.005 1.00 95.44 94 TYR A N 1
ATOM 709 C CA . TYR A 1 94 ? 4.504 0.418 -2.938 1.00 95.44 94 TYR A CA 1
ATOM 710 C C . TYR A 1 94 ? 4.006 0.471 -1.492 1.00 95.44 94 TYR A C 1
ATOM 712 O O . TYR A 1 94 ? 4.659 -0.019 -0.566 1.00 95.44 94 TYR A O 1
ATOM 720 N N . ILE A 1 95 ? 2.826 1.055 -1.305 1.00 95.56 95 ILE A N 1
ATOM 721 C CA . ILE A 1 95 ? 2.166 1.244 -0.016 1.00 95.56 95 ILE A CA 1
ATOM 722 C C . ILE A 1 95 ? 0.737 0.711 -0.118 1.00 95.56 95 ILE A C 1
ATOM 724 O O . ILE A 1 95 ? -0.036 1.151 -0.967 1.00 95.56 95 ILE A O 1
ATOM 728 N N . VAL A 1 96 ? 0.378 -0.219 0.767 1.00 96.62 96 VAL A N 1
ATOM 729 C CA . VAL A 1 96 ? -1.001 -0.687 0.948 1.00 96.62 96 VAL A CA 1
ATOM 730 C C . VAL A 1 96 ? -1.732 0.285 1.863 1.00 96.62 96 VAL A C 1
ATOM 732 O O . VAL A 1 96 ? -1.295 0.497 2.994 1.00 96.62 96 VAL A O 1
ATOM 735 N N . PHE A 1 97 ? -2.856 0.820 1.397 1.00 95.56 97 PHE A N 1
ATOM 736 C CA . PHE A 1 97 ? -3.777 1.646 2.171 1.00 95.56 97 PHE A CA 1
ATOM 737 C C . PHE A 1 97 ? -5.022 0.847 2.530 1.00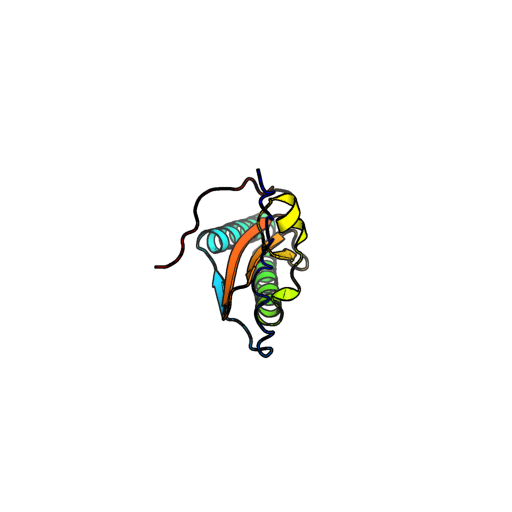 95.56 97 PHE A C 1
ATOM 739 O O . PHE A 1 97 ? -5.656 0.261 1.649 1.00 95.56 97 PHE A O 1
ATOM 746 N N . TYR A 1 98 ? -5.379 0.825 3.811 1.00 96.25 98 TYR A N 1
ATOM 747 C CA . TYR A 1 98 ? -6.494 0.022 4.295 1.00 96.25 98 TYR A CA 1
ATOM 748 C C . TYR A 1 98 ? -7.174 0.613 5.528 1.00 96.25 98 TYR A C 1
ATOM 750 O O . TYR A 1 98 ? -6.585 1.400 6.271 1.00 96.25 98 TYR A O 1
ATOM 758 N N . LEU A 1 99 ? -8.410 0.176 5.757 1.00 94.69 99 LEU A N 1
ATOM 759 C CA . LEU A 1 99 ? -9.161 0.412 6.983 1.00 94.69 99 LEU A CA 1
ATOM 760 C C . LEU A 1 99 ? -9.337 -0.902 7.735 1.00 94.69 99 LEU A C 1
ATOM 762 O O . LEU A 1 99 ? -9.721 -1.926 7.168 1.00 94.69 99 LEU A O 1
ATOM 766 N N . GLU A 1 100 ? -9.060 -0.867 9.031 1.00 93.75 100 GLU A N 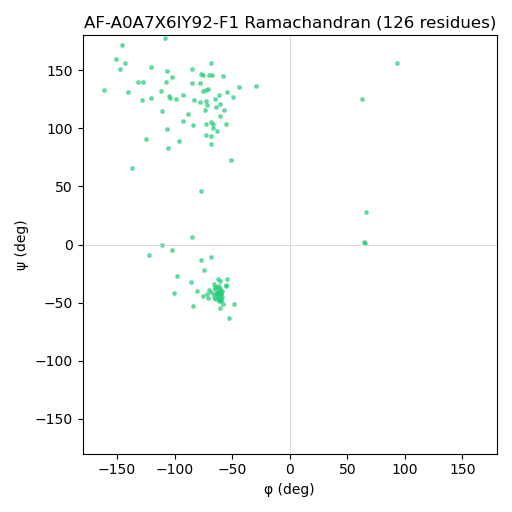1
ATOM 767 C CA . GLU A 1 100 ? -9.378 -1.978 9.914 1.00 93.75 100 GLU A CA 1
ATOM 768 C C . GLU A 1 100 ? -10.875 -1.959 10.242 1.00 93.75 100 GLU A C 1
ATOM 770 O O . GLU A 1 100 ? -11.380 -0.979 10.781 1.00 93.75 100 GLU A O 1
ATOM 775 N N . GLN A 1 101 ? -11.575 -3.053 9.939 1.00 91.38 101 GLN A N 1
ATOM 776 C CA . GLN A 1 101 ? -12.978 -3.262 10.297 1.00 91.38 101 GLN A CA 1
ATOM 777 C C . GLN A 1 101 ? -13.073 -4.313 11.413 1.00 91.38 101 GLN A C 1
ATOM 779 O O . GLN A 1 101 ? -12.057 -4.862 11.856 1.00 91.38 101 GLN A O 1
ATOM 784 N N . GLY A 1 102 ? -14.288 -4.592 11.897 1.00 88.69 102 GLY A N 1
ATOM 785 C CA . GLY A 1 102 ? -14.518 -5.558 12.982 1.00 88.69 102 GLY A CA 1
ATOM 786 C C . GLY A 1 102 ? -13.878 -6.922 12.702 1.00 88.69 102 GLY A C 1
ATOM 787 O O . GLY A 1 102 ? -12.922 -7.305 13.379 1.00 88.69 102 GLY A O 1
ATOM 788 N N . ASP A 1 103 ? -14.343 -7.591 11.644 1.00 90.25 103 ASP A N 1
ATOM 789 C CA . ASP A 1 103 ? -13.953 -8.972 11.302 1.00 90.25 103 ASP A CA 1
ATOM 790 C C . ASP A 1 103 ? -13.104 -9.079 10.019 1.00 90.25 103 ASP A C 1
ATOM 792 O O . ASP A 1 103 ? -12.692 -10.166 9.599 1.00 90.25 103 ASP A O 1
ATOM 796 N N . TYR A 1 104 ? -12.828 -7.944 9.375 1.00 94.00 104 TYR A N 1
ATOM 797 C CA . TYR A 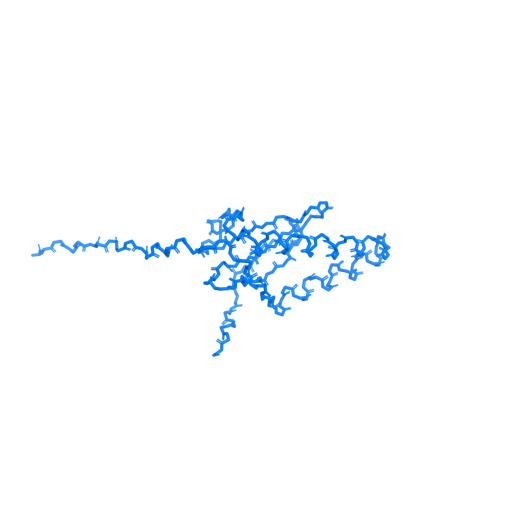1 104 ? -12.092 -7.882 8.117 1.00 94.00 104 TYR A CA 1
ATOM 798 C C . TYR A 1 104 ? -11.217 -6.632 8.029 1.00 94.00 104 TYR A C 1
ATOM 800 O O . TYR A 1 104 ? -11.269 -5.738 8.875 1.00 94.00 104 TYR A O 1
ATOM 808 N N . VAL A 1 105 ? -10.381 -6.584 7.003 1.00 96.31 105 VAL A N 1
ATOM 809 C CA . VAL A 1 105 ? -9.609 -5.410 6.616 1.00 96.31 105 VAL A CA 1
ATOM 810 C C . VAL A 1 105 ? -9.998 -5.034 5.196 1.00 96.31 105 VAL A C 1
ATOM 812 O O . VAL A 1 105 ? -9.932 -5.867 4.294 1.00 96.31 105 VAL A O 1
ATOM 815 N N . ASP A 1 106 ? -10.398 -3.782 5.010 1.00 95.94 106 ASP A N 1
ATOM 816 C CA . ASP A 1 106 ? -10.785 -3.219 3.719 1.00 95.94 106 ASP A CA 1
ATOM 817 C C . ASP A 1 106 ? -9.569 -2.555 3.067 1.00 95.94 106 ASP A C 1
ATOM 819 O O . ASP A 1 106 ? -9.119 -1.495 3.506 1.00 95.94 106 ASP A O 1
ATOM 823 N N . VAL A 1 107 ? -9.005 -3.194 2.044 1.00 96.56 107 VAL A N 1
ATOM 824 C CA . VAL A 1 107 ? -7.854 -2.687 1.290 1.00 96.56 107 VAL A CA 1
ATOM 825 C C . VAL A 1 107 ? -8.349 -1.808 0.150 1.00 96.56 107 VAL A C 1
ATOM 827 O O . VAL A 1 107 ? -8.936 -2.285 -0.824 1.00 96.56 107 VAL A O 1
ATOM 830 N N . TRP A 1 108 ? -8.058 -0.514 0.258 1.00 94.56 108 TRP A N 1
ATOM 831 C CA . TRP A 1 108 ? -8.543 0.505 -0.666 1.00 94.56 108 TRP A CA 1
ATOM 832 C C . TRP A 1 108 ? -7.679 0.619 -1.913 1.00 94.56 108 TRP A C 1
ATOM 834 O O . TRP A 1 108 ? -8.201 0.585 -3.029 1.00 94.56 108 TRP A O 1
ATOM 844 N N . ARG A 1 109 ? -6.368 0.794 -1.720 1.00 94.12 109 ARG A N 1
ATOM 845 C CA . ARG A 1 109 ? -5.398 1.104 -2.778 1.00 94.12 109 ARG A CA 1
ATOM 846 C C . ARG A 1 109 ? -4.036 0.485 -2.478 1.00 94.12 109 ARG A C 1
ATOM 848 O O . ARG A 1 109 ? -3.662 0.357 -1.310 1.00 94.12 109 ARG A O 1
ATOM 855 N N . ILE A 1 110 ? -3.280 0.162 -3.524 1.00 95.19 110 ILE A N 1
ATOM 856 C CA . ILE A 1 110 ? -1.874 -0.262 -3.438 1.00 95.19 110 ILE A CA 1
ATOM 857 C C . ILE A 1 110 ? -1.053 0.660 -4.338 1.00 95.19 110 ILE A C 1
ATOM 859 O O . ILE A 1 110 ? -0.901 0.414 -5.525 1.00 95.19 110 ILE A O 1
ATOM 863 N N . LEU A 1 111 ? -0.550 1.758 -3.780 1.00 93.88 111 LEU A N 1
ATOM 864 C CA . LEU A 1 111 ? 0.002 2.866 -4.566 1.00 93.88 111 LEU A CA 1
ATOM 865 C C . LEU A 1 111 ? 1.525 2.855 -4.587 1.00 93.88 111 LEU A C 1
ATOM 867 O O . LEU A 1 111 ? 2.154 2.564 -3.568 1.00 93.88 111 LEU A O 1
ATOM 871 N N . HIS A 1 112 ? 2.123 3.238 -5.713 1.00 92.06 112 HIS A N 1
ATOM 872 C CA . HIS A 1 112 ? 3.559 3.451 -5.806 1.00 92.06 112 HIS A CA 1
ATOM 873 C C . HIS A 1 112 ? 3.957 4.731 -5.046 1.00 92.06 112 HIS A C 1
ATOM 875 O O . HIS A 1 112 ? 3.566 5.831 -5.418 1.00 92.06 112 HIS A O 1
ATOM 881 N N . ALA A 1 113 ? 4.822 4.623 -4.037 1.00 84.81 113 ALA A N 1
ATOM 882 C CA . ALA A 1 113 ? 5.142 5.676 -3.063 1.00 84.81 113 ALA A CA 1
ATOM 883 C C . ALA A 1 113 ? 5.603 7.021 -3.665 1.00 84.81 113 ALA A C 1
ATOM 885 O O . ALA A 1 113 ? 5.420 8.067 -3.049 1.00 84.81 113 ALA A O 1
ATOM 886 N N . VAL A 1 114 ? 6.244 6.985 -4.838 1.00 77.69 114 VAL A N 1
ATOM 887 C CA . VAL A 1 114 ? 6.759 8.173 -5.549 1.00 77.69 114 VAL A CA 1
ATOM 888 C C . VAL A 1 114 ? 5.846 8.642 -6.687 1.00 77.69 114 VAL A C 1
ATOM 890 O O . VAL A 1 114 ? 5.665 9.843 -6.866 1.00 77.69 114 VAL A O 1
ATOM 893 N N . HIS A 1 115 ? 5.302 7.714 -7.478 1.00 71.62 115 HIS A N 1
ATOM 894 C CA . HIS A 1 115 ? 4.549 8.038 -8.693 1.00 71.62 115 HIS A CA 1
ATOM 895 C C . HIS A 1 115 ? 3.079 8.326 -8.408 1.00 71.62 115 HIS A C 1
ATOM 897 O O . HIS A 1 115 ? 2.482 9.189 -9.049 1.00 71.62 115 HIS A O 1
ATOM 903 N N . ASP A 1 116 ? 2.530 7.666 -7.397 1.00 71.00 116 ASP A N 1
ATOM 904 C CA . ASP A 1 116 ? 1.133 7.777 -7.031 1.00 71.00 116 ASP A CA 1
ATOM 905 C C . ASP A 1 116 ? 1.039 8.618 -5.759 1.00 71.00 116 ASP A C 1
ATOM 907 O O . ASP A 1 116 ? 0.980 8.115 -4.636 1.00 71.00 116 ASP A O 1
ATOM 911 N N . THR A 1 117 ? 1.054 9.941 -5.935 1.00 60.38 117 THR A N 1
ATOM 912 C CA . THR A 1 117 ? 0.713 10.852 -4.837 1.00 60.38 117 THR A CA 1
ATOM 913 C C . THR A 1 117 ? -0.800 10.774 -4.610 1.00 60.38 117 THR A C 1
ATOM 915 O O . THR A 1 117 ? -1.553 11.006 -5.560 1.00 60.38 117 THR A O 1
ATOM 918 N N . PRO A 1 118 ? -1.284 10.450 -3.395 1.00 60.12 118 PRO A N 1
ATOM 919 C CA . PRO A 1 118 ? -2.713 10.326 -3.148 1.00 60.12 118 PRO A CA 1
ATOM 920 C C . PRO A 1 118 ? -3.398 11.693 -3.280 1.00 60.12 118 PRO A C 1
ATOM 922 O O . PRO A 1 118 ? -3.368 12.515 -2.371 1.00 60.12 118 PRO A O 1
ATOM 925 N N . ALA A 1 119 ? -4.037 11.930 -4.424 1.00 55.91 119 ALA A N 1
ATOM 926 C CA . ALA A 1 119 ? -5.038 12.972 -4.601 1.00 55.91 119 ALA A CA 1
ATOM 927 C C . ALA A 1 119 ? -6.421 12.325 -4.410 1.00 55.91 119 ALA A C 1
ATOM 929 O O . ALA A 1 119 ? -6.982 11.782 -5.358 1.00 55.91 119 ALA A O 1
ATOM 930 N N . TRP A 1 120 ? -6.952 12.274 -3.185 1.00 60.19 120 TRP A N 1
ATOM 931 C CA . TRP A 1 120 ? -8.312 11.755 -2.915 1.00 60.19 120 TRP A CA 1
ATOM 932 C C . TRP A 1 120 ? -9.242 12.932 -2.578 1.00 60.19 120 TRP A C 1
ATOM 934 O O . TRP A 1 120 ? -8.763 13.844 -1.898 1.00 60.19 120 TRP A O 1
ATOM 944 N N . PRO A 1 121 ? -10.521 12.974 -3.041 1.00 55.84 121 PRO A N 1
ATOM 945 C CA . PRO A 1 121 ? -11.509 11.874 -2.933 1.00 55.84 121 PRO A CA 1
ATOM 946 C C . PRO A 1 121 ? -12.477 11.664 -4.135 1.00 55.84 121 PRO A C 1
ATOM 948 O O . PRO A 1 121 ? -12.814 12.629 -4.812 1.00 55.84 121 PRO A O 1
ATOM 951 N N . GLN A 1 122 ? -13.023 10.444 -4.317 1.00 42.22 122 GLN A N 1
ATOM 952 C CA . GLN A 1 122 ? -14.463 10.188 -4.564 1.00 42.22 122 GLN A CA 1
ATOM 953 C C . GLN A 1 122 ? -14.867 8.719 -4.287 1.00 42.22 122 GLN A C 1
ATOM 955 O O . GLN A 1 122 ? -14.230 7.780 -4.754 1.00 42.22 122 GLN A O 1
ATOM 960 N N . ASP A 1 123 ? -15.976 8.650 -3.553 1.00 43.22 123 ASP A N 1
ATOM 961 C CA . ASP A 1 123 ? -16.953 7.616 -3.192 1.00 43.22 123 ASP A CA 1
ATOM 962 C C . ASP A 1 123 ? -16.601 6.348 -2.374 1.00 43.22 123 ASP A C 1
ATOM 964 O O . ASP A 1 123 ? -15.743 5.541 -2.750 1.00 43.22 123 ASP A O 1
ATOM 968 N N . PRO A 1 124 ? -17.325 6.121 -1.252 1.00 49.41 124 PRO A N 1
ATOM 969 C CA . PRO A 1 124 ? -17.323 4.874 -0.527 1.00 49.41 124 PRO A CA 1
ATOM 970 C C . PRO A 1 124 ? -18.334 3.937 -1.193 1.00 49.41 124 PRO A C 1
ATOM 972 O O . PRO A 1 124 ? -19.536 4.038 -0.962 1.00 49.41 124 PRO A O 1
ATOM 975 N N . GLU A 1 125 ? -17.856 2.975 -1.978 1.00 48.47 125 GLU A N 1
ATOM 976 C CA . GLU A 1 125 ? -18.666 1.786 -2.233 1.00 48.47 125 GLU A CA 1
ATOM 977 C C . GLU A 1 125 ? -18.745 1.006 -0.913 1.00 48.47 125 GLU A C 1
ATOM 979 O O . GLU A 1 125 ? -17.882 0.199 -0.567 1.00 48.47 125 GLU A O 1
ATOM 984 N N . VAL A 1 126 ? -19.730 1.387 -0.101 1.00 50.88 126 VAL A N 1
ATOM 985 C CA . VAL A 1 126 ? -20.210 0.613 1.035 1.00 50.88 126 VAL A CA 1
ATOM 986 C C . VAL A 1 126 ? -21.003 -0.539 0.422 1.00 50.88 126 VAL A C 1
ATOM 988 O O . VAL A 1 126 ? -22.002 -0.269 -0.248 1.00 50.88 126 VAL A O 1
ATOM 991 N N . PRO A 1 127 ? -20.588 -1.806 0.586 1.00 40.44 127 PRO A N 1
ATOM 992 C CA . PRO A 1 127 ? -21.452 -2.908 0.195 1.00 40.44 127 PRO A CA 1
ATOM 993 C C . PRO A 1 127 ? -22.732 -2.837 1.043 1.00 40.44 127 PRO A C 1
ATOM 995 O O . PRO A 1 127 ? -22.654 -2.668 2.262 1.00 40.44 127 PRO A O 1
ATOM 998 N N . ALA A 1 128 ? -23.882 -2.881 0.363 1.00 42.62 128 ALA A N 1
ATOM 999 C CA . ALA A 1 128 ? -25.221 -2.832 0.953 1.00 42.62 128 ALA A CA 1
ATOM 1000 C C . ALA A 1 128 ? -25.505 -4.000 1.911 1.00 42.62 128 ALA A C 1
ATOM 1002 O O . ALA A 1 128 ? -24.937 -5.097 1.698 1.00 42.62 128 ALA A O 1
#

InterPro domains:
  IPR007712 Toxin-antitoxin system, RelE/ParE toxin family [PF05016] (27-113)
  IPR035093 Toxin-antitoxin system, RelE/ParE toxin domain superfamily [G3DSA:3.30.2310.20] (11-119)
  IPR051803 Type II TA system RelE-like toxin [PTHR33755] (24-120)

Sequence (128 aa):
MPPISIACEPAPRGKATRDTVKSIVTRESARRDVENAVDYYARECGAQVAVSFVDAVQSTFGLIAKHPASGSLRYAYELGLPDLRSMTLKAFPYIVFYLEQGDYVDVWRILHAVHDTPAWPQDPEVPA

Secondary structure (DSSP, 8-state):
---------------------PEEEE-HHHHHHHHHHHHHHHHHT-HHHHHHHHHHHHHHHHHHHH-GGGSB-HHHHHHT-TTEEEEEPTTSSEEEEEEE-SSEEEEEEEEETTT-------------

Mean predicted aligned error: 9.99 Å

Solvent-accessible surface area (backbone atoms only — not comparable to full-atom values): 7623 Å² total; per-residue (Å²): 137,82,84,84,79,79,76,79,75,76,76,83,79,75,76,90,69,76,92,56,71,28,48,79,44,72,35,72,60,20,52,49,36,50,50,56,51,36,55,47,27,34,74,77,67,32,57,70,53,21,51,54,50,52,54,29,53,53,52,46,48,56,47,40,27,56,42,55,84,76,36,45,52,65,62,14,68,78,68,73,37,84,75,32,23,34,43,70,37,72,100,44,71,33,32,42,32,31,37,76,51,95,71,34,31,44,32,53,38,45,36,39,68,80,84,48,69,90,84,80,90,88,83,83,88,68,85,130

Organism: NCBI:txid396